Protein AF-A0A368FK42-F1 (afdb_monomer)

Radius of gyration: 16.79 Å; Cα contacts (8 Å, |Δi|>4): 17; chains: 1; bounding box: 46×28×35 Å

Organism: Ancylostoma caninum (NCBI:txid29170)

InterPro domains:
  IPR036397 Ribonuclease H superfamily [G3DSA:3.30.420.10] (1-67)

Nearest PDB structures (foldseek):
  3kik-assembly3_C  TM=5.114E-01  e=3.634E+00  Saccharomyces cerevisiae
  4wa6-assembly2_F  TM=5.359E-01  e=4.984E+00  Saccharomyces cerevisiae S288C
  4zux-assembly1_V  TM=5.466E-01  e=5.655E+00  Saccharomyces cerevisiae S288C

Secondary structure (DSSP, 8-state):
------HHHHHHHHHHHHHTGGG---SSHHHHHHHHHHHHHTS-HHHHHHHHHHHHHHHHHHGGGSTT-

Mean predicted aligned error: 8.75 Å

Structure (mmCIF, N/CA/C/O backbone):
data_AF-A0A368FK42-F1
#
_entry.id   AF-A0A368FK42-F1
#
loop_
_atom_site.group_PDB
_atom_site.id
_atom_site.type_symbol
_atom_site.label_atom_id
_atom_site.label_alt_id
_atom_site.label_comp_id
_atom_site.label_asym_id
_atom_site.label_entity_id
_atom_site.label_seq_id
_atom_site.pdbx_PDB_ins_code
_atom_site.Cartn_x
_atom_site.Cartn_y
_atom_site.Cartn_z
_atom_site.occupancy
_atom_site.B_iso_or_equiv
_atom_site.auth_seq_id
_atom_site.auth_comp_id
_atom_site.auth_asym_id
_atom_site.auth_atom_id
_atom_site.pdbx_PDB_model_num
ATOM 1 N N . MET A 1 1 ? 7.515 17.912 -18.943 1.00 38.06 1 MET A N 1
ATOM 2 C CA . MET A 1 1 ? 7.671 17.079 -17.734 1.00 38.06 1 MET A CA 1
ATOM 3 C C . MET A 1 1 ? 6.904 15.795 -17.994 1.00 38.06 1 MET A C 1
ATOM 5 O O . MET A 1 1 ? 5.691 15.826 -17.857 1.00 38.06 1 MET A O 1
ATOM 9 N N . GLN A 1 2 ? 7.526 14.719 -18.482 1.00 43.50 2 GLN A N 1
ATOM 10 C CA . GLN A 1 2 ? 6.847 13.420 -18.425 1.00 43.50 2 GLN A CA 1
ATOM 11 C C . GLN A 1 2 ? 7.256 12.835 -17.077 1.00 43.50 2 GLN A C 1
ATOM 13 O O . GLN A 1 2 ? 8.440 12.559 -16.891 1.00 43.50 2 GLN A O 1
ATOM 18 N N . PRO A 1 3 ? 6.361 12.828 -16.079 1.00 48.34 3 PRO A N 1
ATOM 19 C CA . PRO A 1 3 ? 6.753 12.478 -14.740 1.00 48.34 3 PRO A CA 1
ATOM 20 C C . PRO A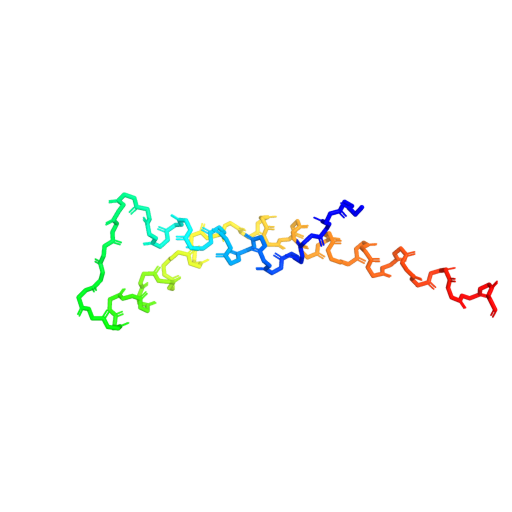 1 3 ? 6.808 10.959 -14.709 1.00 48.34 3 PRO A C 1
ATOM 22 O O . PRO A 1 3 ? 5.808 10.284 -14.482 1.00 48.34 3 PRO A O 1
ATOM 25 N N . ASP A 1 4 ? 8.009 10.440 -14.941 1.00 49.03 4 ASP A N 1
ATOM 26 C CA . ASP A 1 4 ? 8.555 9.225 -14.339 1.00 49.03 4 ASP A CA 1
ATOM 27 C C . ASP A 1 4 ? 8.453 9.308 -12.795 1.00 49.03 4 ASP A C 1
ATOM 29 O O . ASP A 1 4 ? 9.457 9.256 -12.073 1.00 49.03 4 ASP A O 1
ATOM 33 N N . LEU A 1 5 ? 7.227 9.533 -12.307 1.00 51.34 5 LEU A N 1
ATOM 34 C CA . LEU A 1 5 ? 6.837 9.746 -10.927 1.00 51.34 5 LEU A CA 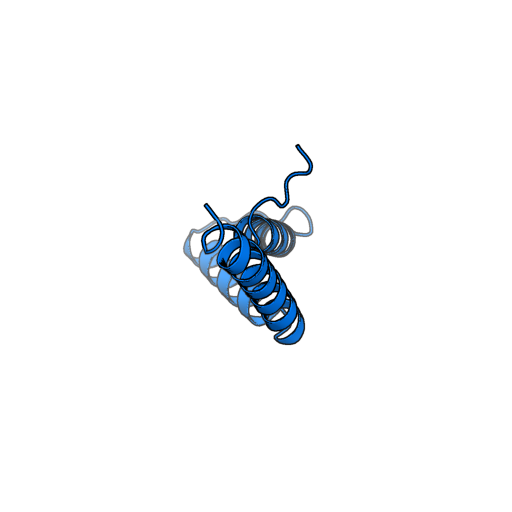1
ATOM 35 C C . LEU A 1 5 ? 7.207 8.455 -10.205 1.00 51.34 5 LEU A C 1
ATOM 37 O O . LEU A 1 5 ? 6.756 7.371 -10.571 1.00 51.34 5 LEU A O 1
ATOM 41 N N . ASN A 1 6 ? 8.179 8.608 -9.317 1.00 58.72 6 ASN A N 1
ATOM 42 C CA . ASN A 1 6 ? 8.920 7.625 -8.550 1.00 58.72 6 ASN A CA 1
ATOM 43 C C . ASN A 1 6 ? 8.271 6.228 -8.500 1.00 58.72 6 ASN A C 1
ATOM 45 O O . ASN A 1 6 ? 7.119 6.070 -8.119 1.00 58.72 6 ASN A O 1
ATOM 49 N N . SER A 1 7 ? 9.020 5.172 -8.802 1.00 63.91 7 SER A N 1
ATOM 50 C CA . SER A 1 7 ? 8.531 3.790 -8.702 1.00 63.91 7 SER A CA 1
ATOM 51 C C . SER A 1 7 ? 7.878 3.468 -7.340 1.00 63.91 7 SER A C 1
ATOM 53 O O . SER A 1 7 ? 6.909 2.712 -7.284 1.00 63.91 7 SER A O 1
ATOM 55 N N . MET A 1 8 ? 8.338 4.099 -6.250 1.00 66.25 8 MET A N 1
ATOM 56 C CA . MET A 1 8 ? 7.662 4.040 -4.945 1.00 66.25 8 MET A CA 1
ATOM 57 C C . MET A 1 8 ? 6.284 4.713 -4.923 1.00 66.25 8 MET A C 1
ATOM 59 O O . MET A 1 8 ? 5.399 4.203 -4.250 1.00 66.25 8 MET A O 1
ATOM 63 N N . GLU A 1 9 ? 6.083 5.827 -5.628 1.00 72.19 9 GLU A N 1
ATOM 64 C CA . GLU A 1 9 ? 4.777 6.494 -5.749 1.00 72.19 9 GLU A CA 1
ATOM 65 C C . GLU A 1 9 ? 3.776 5.625 -6.520 1.00 72.19 9 GLU A C 1
ATOM 67 O O . GLU A 1 9 ? 2.596 5.576 -6.172 1.00 72.19 9 GLU A O 1
ATOM 72 N N . ASN A 1 10 ? 4.240 4.860 -7.514 1.00 78.38 10 ASN A N 1
ATOM 7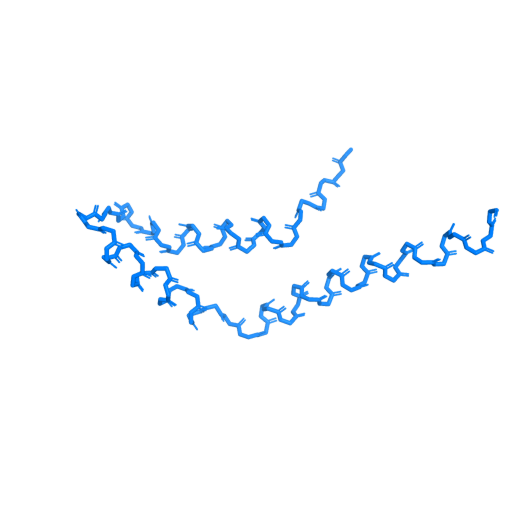3 C CA . ASN 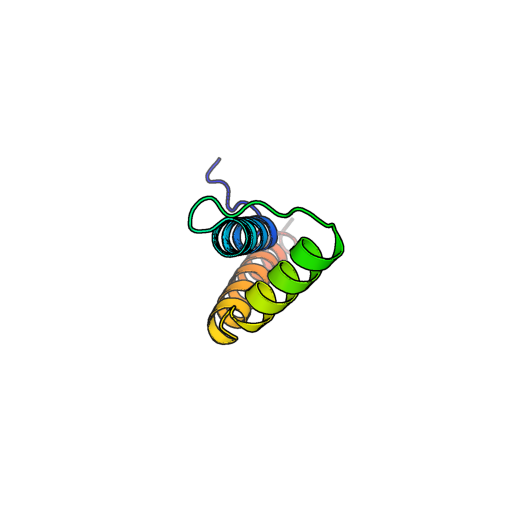A 1 10 ? 3.400 3.863 -8.182 1.00 78.38 10 ASN A CA 1
ATOM 74 C C . ASN A 1 10 ? 3.028 2.706 -7.248 1.00 78.38 10 ASN A C 1
ATOM 76 O O . ASN A 1 10 ? 1.865 2.307 -7.200 1.00 78.38 10 ASN A O 1
ATOM 80 N N . LEU A 1 11 ? 3.986 2.188 -6.475 1.00 82.44 11 LEU A N 1
ATOM 81 C CA . LEU A 1 11 ? 3.727 1.121 -5.509 1.00 82.44 11 LEU A CA 1
ATOM 82 C C . LEU A 1 11 ? 2.792 1.585 -4.384 1.00 82.44 11 LEU A C 1
ATOM 84 O O . LEU A 1 11 ? 1.829 0.891 -4.069 1.00 82.44 11 LEU A O 1
ATOM 88 N N . SER A 1 12 ? 3.016 2.776 -3.824 1.00 83.44 12 SER A N 1
ATOM 89 C CA . SER A 1 12 ? 2.151 3.341 -2.786 1.00 83.44 12 SER A CA 1
ATOM 90 C C . SER A 1 12 ? 0.739 3.603 -3.309 1.00 83.44 12 SER A C 1
ATOM 92 O O . SER A 1 12 ? -0.231 3.320 -2.608 1.00 83.44 12 SER A O 1
ATOM 94 N N . SER A 1 13 ? 0.602 4.045 -4.563 1.00 86.12 13 SER A N 1
ATOM 95 C CA . SER A 1 13 ? -0.698 4.215 -5.219 1.00 86.12 13 SER A CA 1
ATOM 96 C C . SER A 1 13 ? -1.436 2.888 -5.414 1.00 86.12 13 SER A C 1
ATOM 98 O O . SER A 1 13 ? -2.651 2.829 -5.226 1.00 86.12 13 SER A O 1
ATOM 100 N N . ILE A 1 14 ? -0.730 1.813 -5.776 1.00 87.12 14 ILE A N 1
ATOM 101 C CA . ILE A 1 14 ? -1.317 0.472 -5.926 1.00 87.12 14 ILE A CA 1
ATOM 102 C C . ILE A 1 14 ? -1.758 -0.075 -4.570 1.00 87.12 14 ILE A C 1
ATOM 104 O O . ILE A 1 14 ? -2.905 -0.495 -4.430 1.00 87.12 14 ILE A O 1
ATOM 108 N N . LEU A 1 15 ? -0.892 0.002 -3.560 1.00 90.25 15 LEU A N 1
ATOM 109 C CA . LEU A 1 15 ? -1.218 -0.430 -2.201 1.00 90.25 15 LEU A CA 1
ATOM 110 C C . LEU A 1 15 ? -2.411 0.348 -1.644 1.00 90.25 15 LEU A C 1
ATOM 112 O O . LEU A 1 15 ? -3.325 -0.256 -1.093 1.00 90.25 15 LEU A O 1
ATOM 116 N N . ALA A 1 16 ? -2.466 1.667 -1.853 1.00 90.56 16 ALA A N 1
ATOM 117 C CA . ALA A 1 16 ? -3.610 2.478 -1.449 1.00 90.56 16 ALA A CA 1
ATOM 118 C C . ALA A 1 16 ? -4.914 2.013 -2.124 1.00 90.56 16 ALA A C 1
ATOM 120 O O . ALA A 1 16 ? -5.945 1.909 -1.461 1.00 90.56 16 ALA A O 1
ATOM 121 N N . ARG A 1 17 ? -4.879 1.676 -3.421 1.00 91.12 17 ARG A N 1
ATOM 122 C CA . ARG A 1 17 ? -6.053 1.150 -4.143 1.00 91.12 17 ARG A CA 1
ATOM 123 C C . ARG A 1 17 ? -6.510 -0.211 -3.622 1.00 91.12 17 ARG A C 1
ATOM 125 O O . ARG A 1 17 ? -7.713 -0.441 -3.563 1.00 91.12 17 ARG A O 1
ATOM 132 N N . LEU A 1 18 ? -5.582 -1.092 -3.249 1.00 91.12 18 LEU A N 1
ATOM 133 C CA . LEU A 1 18 ? -5.900 -2.406 -2.679 1.00 91.12 18 LEU A CA 1
ATOM 134 C C . LEU A 1 18 ? -6.488 -2.275 -1.269 1.00 91.12 18 LEU A C 1
ATOM 136 O O . LEU A 1 18 ? -7.549 -2.827 -0.985 1.00 91.12 18 LEU A O 1
ATOM 140 N N . VAL A 1 19 ? -5.842 -1.485 -0.409 1.00 93.12 19 VAL A N 1
ATOM 141 C CA . VAL A 1 19 ? -6.241 -1.292 0.994 1.00 93.12 19 VAL A CA 1
ATOM 142 C C . VAL A 1 19 ? -7.623 -0.646 1.110 1.00 93.12 19 VAL A C 1
ATOM 144 O O . VAL A 1 19 ? -8.432 -1.078 1.928 1.00 93.12 19 VAL A O 1
ATOM 147 N N . TYR A 1 20 ? -7.919 0.352 0.273 1.00 93.62 20 TYR A N 1
ATOM 148 C CA . TYR A 1 20 ? -9.198 1.075 0.283 1.00 93.62 20 TYR A CA 1
ATOM 149 C C . TYR A 1 20 ? -10.190 0.590 -0.783 1.00 93.62 20 TYR A C 1
ATOM 151 O O . TYR A 1 20 ? -11.180 1.269 -1.076 1.00 93.62 20 TYR A O 1
ATOM 159 N N . CYS A 1 21 ? -9.949 -0.584 -1.374 1.00 91.94 21 CYS A N 1
ATOM 160 C CA . CYS A 1 21 ? -10.856 -1.171 -2.353 1.00 91.94 21 CYS A CA 1
ATOM 161 C C . CYS A 1 21 ? -12.270 -1.326 -1.761 1.00 91.94 21 CYS A C 1
ATOM 163 O O . CYS A 1 21 ? -12.437 -1.572 -0.565 1.00 91.94 21 CYS A O 1
ATOM 165 N N . ASN A 1 22 ? -13.299 -1.184 -2.602 1.00 91.25 22 ASN A N 1
ATOM 166 C CA . ASN A 1 22 ? -14.710 -1.294 -2.211 1.00 91.25 22 ASN A CA 1
ATOM 167 C C . ASN A 1 22 ? -15.139 -0.311 -1.108 1.00 91.25 22 ASN A C 1
ATOM 169 O O . ASN A 1 22 ? -16.006 -0.630 -0.298 1.00 91.25 22 ASN A O 1
ATOM 173 N N . HIS A 1 23 ? -14.529 0.880 -1.068 1.00 91.38 23 HIS A N 1
ATOM 174 C CA . HIS A 1 23 ? -14.817 1.914 -0.067 1.00 91.38 23 HIS A CA 1
ATOM 175 C C . HIS A 1 23 ? -14.594 1.443 1.377 1.00 91.38 23 HIS A C 1
ATOM 177 O O . HIS A 1 23 ? -15.240 1.936 2.303 1.00 91.38 23 HIS A O 1
ATOM 183 N N . ARG A 1 24 ? -13.682 0.480 1.576 1.00 91.38 24 ARG A N 1
ATOM 184 C CA . ARG A 1 24 ? -13.364 -0.054 2.899 1.00 91.38 24 ARG A CA 1
ATOM 185 C C . ARG A 1 24 ? -12.890 1.072 3.822 1.00 91.38 24 ARG A C 1
ATOM 187 O O . ARG A 1 24 ? -12.027 1.868 3.461 1.00 91.38 24 ARG A O 1
ATOM 194 N N . GLN A 1 25 ? -13.451 1.112 5.025 1.00 94.06 25 GLN A N 1
ATOM 195 C CA . GLN A 1 25 ? -13.016 1.976 6.118 1.00 94.06 25 GLN A CA 1
ATOM 196 C C . GLN A 1 25 ? -12.583 1.107 7.294 1.00 94.06 25 GLN A C 1
ATOM 198 O O . GLN A 1 25 ? -13.070 -0.010 7.447 1.00 94.06 25 GLN A O 1
ATOM 203 N N . PHE A 1 26 ? -11.686 1.629 8.124 1.00 94.81 26 PHE A N 1
ATOM 204 C CA . PHE A 1 26 ? -11.109 0.895 9.246 1.00 94.81 26 PHE A CA 1
ATOM 205 C C . PHE A 1 26 ? -11.514 1.556 10.555 1.00 94.81 26 PHE A C 1
ATOM 207 O O . PHE A 1 26 ? -11.400 2.773 10.695 1.00 94.81 26 PHE A O 1
ATOM 214 N N . GLN A 1 27 ? -11.974 0.757 11.515 1.00 95.31 27 GLN A N 1
ATOM 215 C CA . GLN A 1 27 ? -12.360 1.258 12.839 1.00 95.31 27 GLN A CA 1
ATOM 216 C C . GLN A 1 27 ? -11.154 1.364 13.776 1.00 95.31 27 GLN A C 1
ATOM 218 O O . GLN A 1 27 ? -11.173 2.116 14.748 1.00 95.31 27 GLN A O 1
ATOM 223 N N . THR A 1 28 ? -10.087 0.609 13.490 1.00 97.31 28 THR A N 1
ATOM 224 C CA . THR A 1 28 ? -8.880 0.576 14.320 1.00 97.31 28 THR A CA 1
ATOM 225 C C . THR A 1 28 ? -7.607 0.653 13.486 1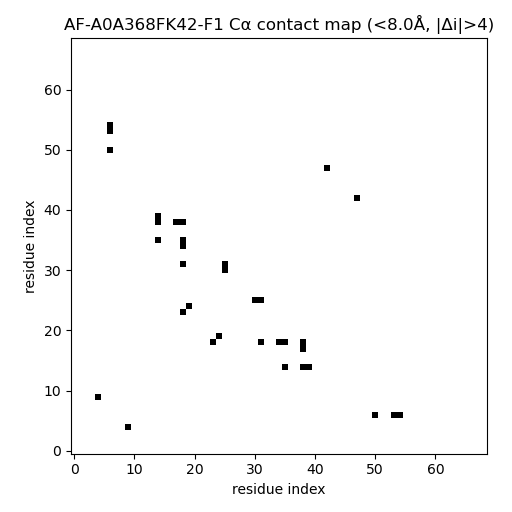.00 97.31 28 THR A C 1
ATOM 227 O O . THR A 1 28 ? -7.535 0.175 12.353 1.00 97.31 28 THR A O 1
ATOM 230 N N . ILE A 1 29 ? -6.547 1.195 14.092 1.00 95.44 29 ILE A N 1
ATOM 231 C CA . ILE A 1 29 ? -5.204 1.205 13.494 1.00 95.44 29 ILE A CA 1
ATOM 232 C C . ILE A 1 29 ? -4.697 -0.228 13.263 1.00 95.44 29 ILE A C 1
ATOM 234 O O . ILE A 1 29 ? -3.970 -0.472 12.304 1.00 95.44 29 ILE A O 1
ATOM 238 N N . HIS A 1 30 ? -5.074 -1.177 14.126 1.00 96.62 30 HIS A N 1
ATOM 239 C CA . HIS A 1 30 ? -4.696 -2.582 13.979 1.00 96.62 30 HIS A CA 1
ATOM 240 C C . HIS A 1 30 ? -5.257 -3.180 12.682 1.00 96.62 30 HIS A C 1
ATOM 242 O O . HIS A 1 30 ? -4.505 -3.740 11.894 1.00 96.62 30 HIS A O 1
ATOM 248 N N . GLU A 1 31 ? -6.549 -2.978 12.420 1.00 95.62 31 GLU A N 1
ATOM 249 C CA . GLU A 1 31 ? -7.227 -3.452 11.208 1.00 95.62 31 GLU A CA 1
ATOM 250 C C . GLU A 1 31 ? -6.611 -2.868 9.925 1.00 95.62 31 GLU A C 1
ATOM 252 O O . GLU A 1 31 ? -6.366 -3.594 8.954 1.00 95.62 31 GLU A O 1
ATOM 257 N N . LEU A 1 32 ? -6.286 -1.569 9.949 1.00 95.25 32 LEU A N 1
ATOM 258 C CA . LEU A 1 32 ? -5.579 -0.906 8.855 1.00 95.25 32 LEU A CA 1
ATOM 259 C C . LEU A 1 32 ? -4.196 -1.534 8.625 1.00 95.25 32 LEU A C 1
ATOM 261 O O .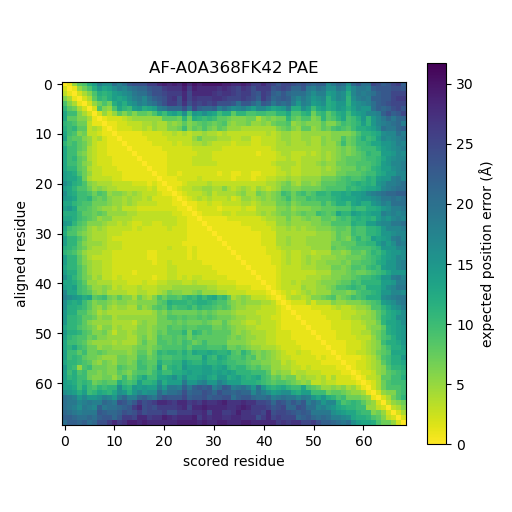 LEU A 1 32 ? -3.863 -1.878 7.494 1.00 95.25 32 LEU A O 1
ATOM 265 N N . LYS A 1 33 ? -3.401 -1.727 9.687 1.00 95.56 33 LYS A N 1
ATOM 266 C CA . LYS A 1 33 ? -2.061 -2.335 9.590 1.00 95.56 33 LYS A CA 1
ATOM 267 C C . LYS A 1 33 ? -2.113 -3.755 9.030 1.00 95.56 33 LYS A C 1
ATOM 269 O O . LYS A 1 33 ? -1.337 -4.077 8.137 1.00 95.56 33 LYS A O 1
ATOM 274 N N . THR A 1 34 ? -3.038 -4.584 9.509 1.00 95.38 34 THR A N 1
ATOM 275 C CA . THR A 1 34 ? -3.226 -5.946 8.991 1.00 95.38 34 THR A CA 1
ATOM 276 C C . THR A 1 34 ? -3.593 -5.929 7.511 1.00 95.38 34 THR A C 1
ATOM 278 O O . THR A 1 34 ? -3.046 -6.705 6.735 1.00 95.38 34 THR A O 1
ATOM 281 N N . THR A 1 35 ? -4.469 -5.013 7.094 1.00 94.25 35 THR A N 1
ATOM 282 C CA . THR A 1 35 ? -4.884 -4.921 5.688 1.00 94.25 35 THR A CA 1
ATOM 283 C C . THR A 1 35 ? -3.756 -4.430 4.785 1.00 94.25 35 THR A C 1
ATOM 285 O O . THR A 1 35 ? -3.612 -4.941 3.680 1.00 94.25 35 THR A O 1
ATOM 288 N N . ILE A 1 36 ? -2.922 -3.495 5.253 1.00 93.31 36 ILE A N 1
ATOM 289 C CA . ILE A 1 36 ? -1.713 -3.069 4.533 1.00 93.31 36 ILE A CA 1
ATOM 290 C C . ILE A 1 36 ? -0.751 -4.247 4.349 1.00 93.31 36 ILE A C 1
ATOM 292 O O . ILE A 1 36 ? -0.251 -4.438 3.246 1.00 93.31 36 ILE A O 1
ATOM 296 N N . ASN A 1 37 ? -0.522 -5.047 5.395 1.00 92.81 37 ASN A N 1
ATOM 297 C CA . ASN A 1 37 ? 0.353 -6.217 5.304 1.00 92.81 37 ASN A CA 1
ATOM 298 C C . ASN A 1 37 ? -0.191 -7.245 4.304 1.00 92.81 37 ASN A C 1
ATOM 300 O O . ASN A 1 37 ? 0.550 -7.694 3.443 1.00 92.81 37 ASN A O 1
ATOM 304 N N . ASN A 1 38 ? -1.488 -7.557 4.352 1.00 91.69 38 ASN A N 1
ATOM 305 C CA . ASN A 1 38 ? -2.096 -8.479 3.389 1.00 91.69 38 ASN A CA 1
ATOM 306 C C . ASN A 1 38 ? -2.003 -7.942 1.954 1.00 91.69 38 ASN A C 1
ATOM 308 O O . ASN A 1 38 ? -1.615 -8.668 1.049 1.00 91.69 38 ASN A O 1
ATOM 312 N N . ALA A 1 39 ? -2.293 -6.653 1.755 1.00 91.06 39 ALA A N 1
ATOM 313 C CA . ALA A 1 39 ? -2.164 -6.017 0.449 1.00 91.06 39 ALA A CA 1
ATOM 314 C C . ALA A 1 39 ? -0.716 -6.027 -0.062 1.00 91.06 39 ALA A C 1
ATOM 316 O O . ALA A 1 39 ? -0.515 -6.058 -1.268 1.00 91.06 39 ALA A O 1
ATOM 317 N N . TRP A 1 40 ? 0.278 -5.986 0.829 1.00 90.38 40 TRP A N 1
ATOM 318 C CA . TRP A 1 40 ? 1.690 -6.117 0.474 1.00 90.38 40 TRP A CA 1
ATOM 319 C C . TRP A 1 40 ? 2.051 -7.541 0.040 1.00 90.38 40 TRP A C 1
ATOM 321 O O . TRP A 1 40 ? 2.717 -7.703 -0.978 1.00 90.38 40 TRP A O 1
ATOM 331 N N . GLU A 1 41 ? 1.583 -8.558 0.766 1.00 88.25 41 GLU A N 1
ATOM 332 C CA . GLU A 1 41 ? 1.797 -9.971 0.415 1.00 88.25 41 GLU A CA 1
ATOM 333 C C . GLU A 1 41 ? 1.107 -10.355 -0.908 1.00 88.25 41 GLU A C 1
ATOM 335 O O . GLU A 1 41 ? 1.629 -11.171 -1.665 1.00 88.25 41 GLU A O 1
ATOM 340 N N . ASP A 1 42 ? -0.029 -9.723 -1.222 1.00 87.12 42 ASP A N 1
ATOM 341 C CA . ASP A 1 42 ? -0.760 -9.918 -2.481 1.00 87.12 42 ASP A CA 1
ATOM 342 C C . ASP A 1 42 ? -0.068 -9.265 -3.696 1.00 87.12 42 ASP A C 1
ATOM 344 O O . ASP A 1 42 ? -0.416 -9.557 -4.846 1.00 87.12 42 ASP A O 1
ATOM 348 N N . VAL A 1 43 ? 0.908 -8.369 -3.488 1.00 86.12 43 VAL A N 1
ATOM 349 C CA . VAL A 1 43 ? 1.660 -7.773 -4.600 1.00 86.12 43 VAL A CA 1
ATOM 350 C C . VAL A 1 43 ? 2.591 -8.824 -5.204 1.00 86.12 43 VAL A C 1
ATOM 352 O O . VAL A 1 43 ? 3.556 -9.277 -4.594 1.00 86.12 43 VAL A O 1
ATOM 355 N N . GLU A 1 44 ? 2.332 -9.166 -6.464 1.00 82.56 44 GLU A N 1
ATOM 356 C CA . GLU A 1 44 ? 3.091 -10.168 -7.206 1.00 82.56 44 GLU A CA 1
ATOM 357 C C . GLU A 1 44 ? 4.600 -9.847 -7.262 1.00 82.56 44 GLU A C 1
ATOM 359 O O . GLU A 1 44 ? 5.023 -8.746 -7.630 1.00 82.56 44 GLU A O 1
ATOM 364 N N . SER A 1 45 ? 5.441 -10.846 -6.974 1.00 78.94 45 SER A N 1
ATOM 365 C CA . SER A 1 45 ? 6.907 -10.711 -7.014 1.00 78.94 45 SER A CA 1
ATOM 366 C C . SER A 1 45 ? 7.420 -10.211 -8.373 1.00 78.94 45 SER A C 1
ATOM 368 O O . SER A 1 45 ? 8.367 -9.427 -8.442 1.00 78.94 45 SER A O 1
ATOM 370 N N . ASP A 1 46 ? 6.771 -10.605 -9.469 1.00 76.50 46 ASP A N 1
ATOM 371 C CA . ASP A 1 46 ? 7.145 -10.171 -10.815 1.00 76.50 46 ASP A CA 1
ATOM 372 C C . ASP A 1 46 ? 6.837 -8.691 -11.073 1.00 76.50 46 ASP A C 1
ATOM 374 O O . ASP A 1 46 ? 7.572 -8.028 -11.816 1.00 76.50 46 ASP A O 1
ATOM 378 N N . PHE A 1 47 ? 5.821 -8.132 -10.411 1.00 79.62 47 PHE A N 1
ATOM 379 C CA . PHE A 1 47 ? 5.588 -6.692 -10.411 1.00 79.62 47 PHE A CA 1
ATOM 380 C C . PHE A 1 47 ? 6.733 -5.954 -9.701 1.00 79.62 47 PHE A C 1
ATOM 382 O O . PHE A 1 47 ? 7.288 -5.003 -10.259 1.00 79.62 47 PHE A O 1
ATOM 389 N N . LEU A 1 48 ? 7.163 -6.439 -8.529 1.00 81.25 48 LEU A N 1
ATOM 390 C CA . LEU A 1 48 ? 8.303 -5.872 -7.794 1.00 81.25 48 LEU A CA 1
ATOM 391 C C . LEU A 1 48 ? 9.609 -5.948 -8.601 1.00 81.25 48 LEU A C 1
ATOM 393 O O . LEU A 1 48 ? 10.362 -4.974 -8.651 1.00 81.25 48 LEU A O 1
ATOM 397 N N . LYS A 1 49 ? 9.859 -7.057 -9.307 1.00 81.44 49 LYS A N 1
ATOM 398 C CA . LYS A 1 49 ? 11.025 -7.196 -10.198 1.00 81.44 49 LYS A CA 1
ATOM 399 C C . LYS A 1 49 ? 10.993 -6.195 -11.350 1.00 81.44 49 LYS A C 1
ATOM 401 O O . LYS A 1 49 ? 12.001 -5.545 -11.623 1.00 81.44 49 LYS A O 1
ATOM 406 N N . LYS A 1 50 ? 9.846 -6.029 -12.021 1.00 81.81 50 LYS A N 1
ATOM 407 C CA . LYS A 1 50 ? 9.678 -5.016 -13.083 1.00 81.81 50 LYS A CA 1
ATOM 408 C C . LYS A 1 50 ? 9.933 -3.608 -12.546 1.00 81.81 50 LYS A C 1
ATOM 410 O O . LYS A 1 50 ? 10.594 -2.807 -13.210 1.00 81.81 50 LYS A O 1
ATOM 415 N N . LEU A 1 51 ? 9.463 -3.333 -11.332 1.00 78.69 51 LEU A N 1
ATOM 416 C CA . LEU A 1 51 ? 9.666 -2.061 -10.652 1.00 78.69 51 LEU A CA 1
ATOM 417 C C . LEU A 1 51 ? 11.152 -1.789 -10.378 1.00 78.69 51 LEU A C 1
ATOM 419 O O . LEU A 1 51 ? 11.659 -0.722 -10.733 1.00 78.69 51 LEU A O 1
ATOM 423 N N . MET A 1 52 ? 11.857 -2.766 -9.801 1.00 80.00 52 MET A N 1
ATOM 424 C CA . MET A 1 52 ? 13.298 -2.695 -9.553 1.00 80.00 52 MET A CA 1
ATOM 425 C C . MET A 1 52 ? 14.094 -2.504 -10.845 1.00 80.00 52 MET A C 1
ATOM 427 O O . MET A 1 52 ? 14.954 -1.628 -10.905 1.00 80.00 52 MET A O 1
ATOM 431 N N . ASN A 1 53 ? 13.773 -3.264 -11.894 1.00 82.19 53 ASN A N 1
ATOM 432 C CA . ASN A 1 53 ? 14.440 -3.153 -13.190 1.00 82.19 53 ASN A CA 1
ATOM 433 C C . ASN A 1 53 ? 14.240 -1.771 -13.822 1.00 82.19 53 ASN A C 1
ATOM 435 O O . ASN A 1 53 ? 15.182 -1.207 -14.370 1.00 82.19 53 ASN A O 1
ATOM 439 N N . SER A 1 54 ? 13.044 -1.187 -13.706 1.00 79.38 54 SER A N 1
ATOM 440 C CA . SER A 1 54 ? 12.785 0.180 -14.174 1.00 79.38 54 SER A CA 1
ATOM 441 C C . SER A 1 54 ? 13.634 1.217 -13.423 1.00 79.38 54 SER A C 1
ATOM 443 O O . SER A 1 54 ? 14.259 2.076 -14.049 1.00 79.38 54 SER A O 1
ATOM 445 N N . MET A 1 55 ? 13.740 1.109 -12.090 1.00 78.94 5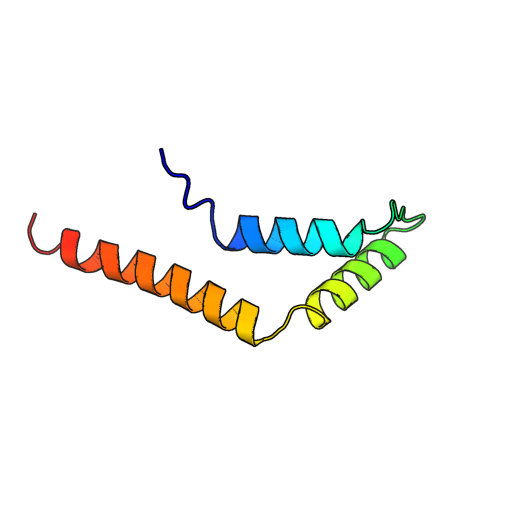5 MET A N 1
ATOM 446 C CA . MET A 1 55 ? 14.610 1.994 -11.299 1.00 78.94 55 MET A CA 1
ATOM 447 C C . MET A 1 55 ? 16.088 1.834 -11.667 1.00 78.94 55 MET A C 1
ATOM 449 O O . MET A 1 55 ? 16.783 2.833 -11.857 1.00 78.94 55 MET A O 1
ATOM 453 N N . LEU A 1 56 ? 16.559 0.593 -11.804 1.00 80.75 56 LEU A N 1
ATOM 454 C CA . LEU A 1 56 ? 17.941 0.298 -12.166 1.00 80.75 56 LEU A CA 1
ATOM 455 C C . LEU A 1 56 ? 18.275 0.837 -13.561 1.00 80.75 56 LEU A C 1
ATOM 457 O O . LEU A 1 56 ? 19.282 1.517 -13.724 1.00 80.75 56 LEU A O 1
ATOM 461 N N . ASN A 1 57 ? 17.398 0.627 -14.546 1.00 81.19 57 ASN A N 1
ATOM 462 C CA . ASN A 1 57 ? 17.571 1.156 -15.899 1.00 81.19 57 ASN A CA 1
ATOM 463 C C . ASN A 1 57 ? 17.637 2.688 -15.920 1.00 81.19 57 ASN A C 1
ATOM 465 O O . ASN A 1 57 ? 18.420 3.253 -16.681 1.00 81.19 57 ASN A O 1
ATOM 469 N N . ARG A 1 58 ? 16.855 3.379 -15.076 1.00 74.31 58 ARG A N 1
ATOM 470 C CA . ARG A 1 58 ? 16.955 4.840 -14.926 1.00 74.31 58 ARG A CA 1
ATOM 471 C C . ARG A 1 58 ? 18.325 5.244 -14.402 1.00 74.31 58 ARG A C 1
ATOM 473 O O . ARG A 1 58 ? 18.966 6.085 -15.021 1.00 74.31 58 ARG A O 1
ATOM 480 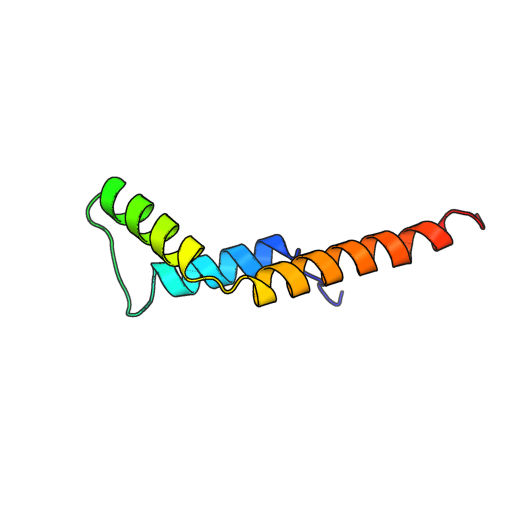N N . LEU A 1 59 ? 18.774 4.646 -13.300 1.00 75.00 59 LEU A N 1
ATOM 481 C CA . LEU A 1 59 ? 20.090 4.934 -12.729 1.00 75.00 59 LEU A CA 1
ATOM 482 C C . LEU A 1 59 ? 21.197 4.694 -13.768 1.00 75.00 59 LEU A C 1
ATOM 484 O O . LEU A 1 59 ? 21.983 5.596 -14.048 1.00 75.00 59 LEU A O 1
ATOM 488 N N . LEU A 1 60 ? 21.182 3.533 -14.427 1.00 78.62 60 LEU A N 1
ATOM 489 C CA . LEU A 1 60 ? 22.130 3.160 -15.481 1.00 78.62 60 LEU A CA 1
ATOM 490 C C . LEU A 1 60 ? 22.087 4.077 -16.703 1.00 78.62 60 LEU A C 1
ATOM 492 O O . LEU A 1 60 ? 23.127 4.295 -17.306 1.00 78.62 60 LEU A O 1
ATOM 496 N N . LYS A 1 61 ? 20.937 4.657 -17.062 1.00 75.19 61 LYS A N 1
ATOM 497 C CA . LYS A 1 61 ? 20.846 5.651 -18.144 1.00 75.19 61 LYS A CA 1
ATOM 498 C C . LYS A 1 61 ? 21.547 6.965 -17.787 1.00 75.19 61 LYS A C 1
ATOM 500 O O . LYS A 1 61 ? 22.086 7.631 -18.666 1.00 75.19 61 LYS A O 1
ATOM 505 N N . TRP A 1 62 ? 21.543 7.345 -16.513 1.00 63.88 62 TRP A N 1
ATOM 506 C CA . TRP A 1 62 ? 22.169 8.583 -16.048 1.00 63.88 62 TRP A CA 1
ATOM 507 C C . TRP A 1 62 ? 23.685 8.463 -15.863 1.00 63.88 62 TRP A C 1
ATOM 509 O O . TRP A 1 62 ? 24.393 9.432 -16.133 1.00 63.88 62 TRP A O 1
ATOM 519 N N . PHE A 1 63 ? 24.195 7.292 -15.472 1.00 63.28 63 PHE A N 1
ATOM 520 C CA . PHE A 1 63 ? 25.632 7.077 -15.255 1.00 63.28 63 PHE A CA 1
ATOM 521 C C . PHE A 1 63 ? 26.540 7.412 -16.466 1.00 63.28 63 PHE A C 1
ATOM 523 O O . PHE A 1 63 ? 27.472 8.190 -16.279 1.00 63.28 63 PHE A O 1
ATOM 530 N N . PRO A 1 64 ? 26.271 6.981 -17.717 1.00 61.34 64 PRO A N 1
ATOM 531 C CA . PRO A 1 64 ? 27.115 7.320 -18.868 1.00 61.34 64 PRO A CA 1
ATOM 532 C C . PRO A 1 64 ? 27.000 8.787 -19.314 1.00 61.34 64 PRO A C 1
ATOM 534 O O . PRO A 1 64 ? 27.742 9.223 -20.185 1.00 61.34 64 PRO A O 1
ATOM 537 N N . THR A 1 65 ? 26.088 9.575 -18.731 1.00 54.69 65 THR A N 1
ATOM 538 C CA . THR A 1 65 ? 25.900 10.994 -19.094 1.00 54.69 65 THR A CA 1
ATOM 539 C C . THR A 1 65 ? 26.841 11.926 -18.307 1.00 54.69 65 THR A C 1
ATOM 541 O O . THR A 1 65 ? 26.918 13.115 -18.612 1.00 54.69 65 THR A O 1
ATOM 544 N N . GLN A 1 66 ? 27.556 11.406 -17.298 1.00 52.78 66 GLN A N 1
ATOM 545 C CA . GLN A 1 66 ? 28.488 12.170 -16.451 1.00 52.78 66 GLN A CA 1
ATOM 546 C C . GLN A 1 66 ? 29.970 11.914 -16.763 1.00 52.78 66 GLN A C 1
ATOM 548 O O . GLN A 1 66 ? 30.810 12.686 -16.325 1.00 52.78 66 GLN A O 1
ATOM 553 N N . GLU A 1 67 ? 30.302 10.880 -17.539 1.00 53.22 67 GLU A N 1
ATOM 554 C CA . GLU A 1 67 ? 31.699 10.568 -17.900 1.00 53.22 67 GLU A CA 1
ATOM 555 C C . GLU A 1 67 ? 32.205 11.367 -19.120 1.00 53.22 67 GLU A C 1
ATOM 557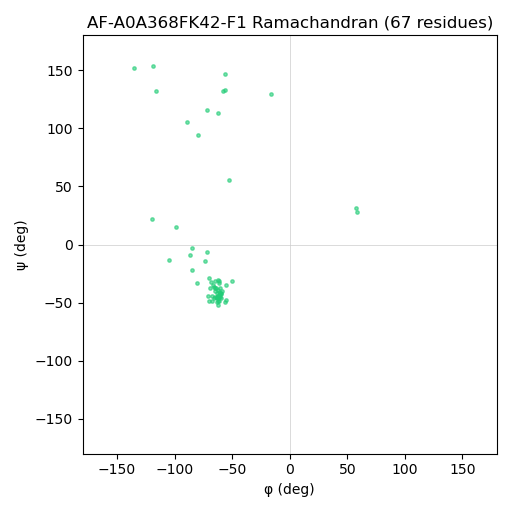 O O . GLU A 1 67 ? 33.364 11.271 -19.508 1.00 53.22 67 GLU A O 1
ATOM 562 N N . GLY A 1 68 ? 31.342 12.179 -19.736 1.00 56.22 68 GLY A N 1
ATOM 563 C CA . GLY A 1 68 ? 31.675 13.012 -20.897 1.00 56.22 68 GLY A CA 1
ATOM 564 C C . GLY A 1 68 ? 31.505 14.514 -20.673 1.00 56.22 68 GLY A C 1
ATOM 565 O O . GLY A 1 68 ? 31.284 15.224 -21.655 1.00 56.22 68 GLY A O 1
ATOM 566 N N . ARG A 1 69 ? 31.523 14.997 -19.423 1.00 47.44 69 ARG A N 1
ATOM 567 C CA . ARG A 1 69 ? 31.349 16.420 -19.101 1.00 47.44 69 ARG A CA 1
ATOM 568 C C . ARG A 1 69 ? 32.544 17.003 -18.360 1.00 47.44 69 ARG A C 1
ATOM 570 O O . ARG A 1 69 ? 33.059 16.315 -17.457 1.00 47.44 69 ARG A O 1
#

pLDDT: mean 79.34, std 15.46, range [38.06, 97.31]

Foldseek 3Di:
DPPPPQLVVVVVVQLVCQLCPPNDDDPDPVSSVVSSVVSVVPPDPVSVVVSVVVVVVVVVVVVVVPVPD

Solvent-accessible surface area (backbone atoms only — not comparable to full-atom values): 4169 Å² total; per-residue (Å²): 133,84,76,82,63,48,69,64,57,52,50,53,53,50,44,50,52,58,54,40,44,92,76,50,80,68,96,43,72,65,59,45,53,52,40,47,52,51,42,53,72,68,51,53,67,68,57,54,50,53,46,51,50,53,53,49,50,52,53,59,63,52,57,74,67,61,80,79,113

Sequence (69 aa):
MQPDLNSMENLSSILARLVYCNHRQFQTIHELKTTINNAWEDVESDFLKKLMNSMLNRLLKWFPTQEGR